Protein AF-A0A2D3C689-F1 (afdb_monomer)

Solvent-accessible surface area (backbone atoms only — not comparable to full-atom values): 6586 Å² total; per-residue (Å²): 116,69,69,61,53,52,53,51,53,50,52,54,51,52,50,35,58,75,69,66,63,75,75,84,72,64,47,75,35,78,49,77,82,51,57,86,69,52,48,59,82,47,37,26,38,35,41,73,58,76,68,50,66,64,54,52,56,51,41,48,70,40,16,76,60,36,44,36,44,28,39,33,64,82,41,60,82,76,43,58,83,55,47,65,50,56,34,49,74,67,65,23,44,79,41,79,31,43,86,90,73,39,57,69,63,64,57,50,60,62,71,75,106

Mean predicted aligned error: 7.07 Å

Radius of gyration: 15.68 Å; Cα contacts (8 Å, |Δi|>4): 140; chains: 1; bounding box: 30×28×44 Å

Secondary structure (DSSP, 8-state):
-HHHHHHHHHHHHHHHHHTT------EEE-SGGGGGG--TT--EEEESS---HHHHHHHHHH-TT--EEEE-HHHHTTS-TTHHHHHHHTT-EEEES-TTTS-HHHHHHHHT-

Sequence (113 aa):
MFLKIAIIKFIIYAVKLYMGVYYLKIRMLNSRNEINRLGEDENFIHFSFRPSDIDILEILKHCPNLKAAQIPPSYMKSLSGNVPKILKMQGVELLKGDLKGTKVIKYMEVIDK

InterPro domains:
  IPR059826 DUF1699, N-terminal domain [PF28505] (25-103)

Organism: NCBI:txid39664

Structure (mmCIF, N/CA/C/O backbon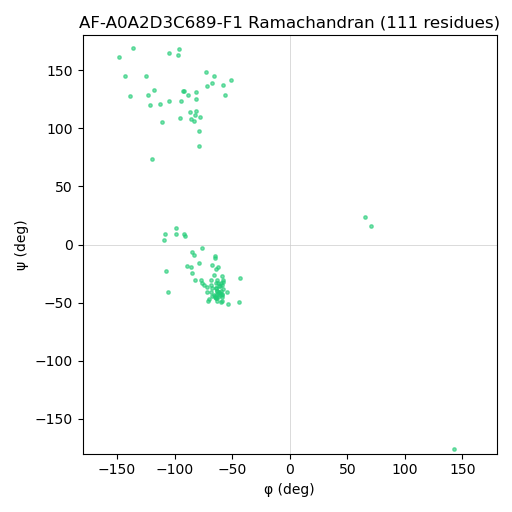e):
data_AF-A0A2D3C689-F1
#
_entry.id   AF-A0A2D3C689-F1
#
loop_
_atom_site.group_PDB
_atom_site.id
_atom_site.type_symbol
_atom_site.label_atom_id
_atom_site.label_alt_id
_atom_site.label_comp_id
_atom_site.label_asym_id
_atom_site.label_entity_id
_atom_site.label_seq_id
_atom_site.pdbx_PDB_ins_code
_atom_site.Cartn_x
_atom_site.Cartn_y
_atom_site.Cartn_z
_atom_site.occupancy
_atom_site.B_iso_or_equiv
_atom_site.auth_seq_id
_atom_site.auth_comp_id
_atom_site.auth_asym_id
_atom_site.auth_atom_id
_atom_site.pdbx_PDB_model_num
ATOM 1 N N . MET A 1 1 ? -13.629 11.106 31.187 1.00 56.28 1 MET A N 1
ATOM 2 C CA . MET A 1 1 ? -14.303 10.464 30.031 1.00 56.28 1 MET A CA 1
ATOM 3 C C . MET A 1 1 ? -13.329 9.667 29.156 1.00 56.28 1 MET A C 1
ATOM 5 O O . MET A 1 1 ? -13.580 8.494 28.923 1.00 56.28 1 MET A O 1
ATOM 9 N N . PHE A 1 2 ? -12.182 10.241 28.771 1.00 57.09 2 PHE A N 1
ATOM 10 C CA . PHE A 1 2 ? -11.137 9.581 27.965 1.00 57.09 2 PHE A CA 1
ATOM 11 C C . PHE A 1 2 ? -10.552 8.287 28.563 1.00 57.09 2 PHE A C 1
ATOM 13 O O . PHE A 1 2 ? -10.347 7.319 27.837 1.00 57.09 2 PHE A O 1
ATOM 20 N N . LEU A 1 3 ? -10.362 8.226 29.887 1.00 59.19 3 LEU A N 1
ATOM 21 C CA . LEU A 1 3 ? -9.774 7.054 30.551 1.00 59.19 3 LEU A CA 1
ATOM 22 C C . LEU A 1 3 ? -10.648 5.790 30.422 1.00 59.19 3 LEU A C 1
ATOM 24 O O . LEU A 1 3 ? -10.135 4.701 30.190 1.00 59.19 3 LEU A O 1
ATOM 28 N N . LYS A 1 4 ? -11.980 5.938 30.488 1.00 63.06 4 LYS A N 1
ATOM 29 C CA . LYS A 1 4 ? -12.917 4.816 30.305 1.00 63.06 4 LYS A CA 1
ATOM 30 C C . LYS A 1 4 ? -12.894 4.276 28.869 1.00 63.06 4 LYS A C 1
ATOM 32 O O . LYS A 1 4 ? -12.957 3.069 28.680 1.00 63.06 4 LYS A O 1
ATOM 37 N N . ILE A 1 5 ? -12.755 5.150 27.869 1.00 67.06 5 ILE A N 1
ATOM 38 C CA . ILE A 1 5 ? -12.694 4.764 26.447 1.00 67.06 5 ILE A CA 1
ATOM 39 C C . ILE A 1 5 ? -11.396 4.001 26.138 1.00 67.06 5 ILE A C 1
ATOM 41 O O . ILE A 1 5 ? -11.428 3.003 25.420 1.00 67.06 5 ILE A O 1
ATOM 45 N N . ALA A 1 6 ? -10.268 4.435 26.707 1.00 72.50 6 ALA A N 1
ATOM 46 C CA . ALA A 1 6 ? -8.980 3.762 26.542 1.00 72.50 6 ALA A CA 1
ATOM 47 C C . ALA A 1 6 ? -8.987 2.346 27.143 1.00 72.50 6 ALA A C 1
ATOM 49 O O . ALA A 1 6 ? -8.554 1.399 26.489 1.00 72.50 6 ALA A O 1
ATOM 50 N N . ILE A 1 7 ? -9.562 2.186 28.340 1.00 77.31 7 ILE A N 1
ATOM 51 C CA . ILE A 1 7 ? -9.707 0.880 29.001 1.00 77.31 7 ILE A CA 1
ATOM 52 C C . ILE A 1 7 ? -10.586 -0.062 28.167 1.00 77.31 7 ILE A C 1
ATOM 54 O O . ILE A 1 7 ? -10.237 -1.224 27.982 1.00 77.31 7 ILE A O 1
ATOM 58 N N . ILE A 1 8 ? -11.687 0.436 27.595 1.00 77.00 8 ILE A N 1
ATOM 59 C CA . ILE A 1 8 ? -12.567 -0.371 26.736 1.00 77.00 8 ILE A CA 1
ATOM 60 C C . ILE A 1 8 ? -11.836 -0.830 25.465 1.00 77.00 8 ILE A C 1
ATOM 62 O O . ILE A 1 8 ? -11.902 -2.009 25.121 1.00 77.00 8 ILE A O 1
ATOM 66 N N . LYS A 1 9 ? -11.094 0.059 24.786 1.00 73.88 9 LYS A N 1
ATOM 67 C CA . LYS A 1 9 ? -10.286 -0.318 23.610 1.00 73.88 9 LYS A CA 1
ATOM 68 C C . LYS A 1 9 ? -9.227 -1.368 23.953 1.00 73.88 9 LYS A C 1
ATOM 70 O O . LYS A 1 9 ? -9.059 -2.317 23.190 1.00 73.88 9 LYS A O 1
ATOM 75 N N . PHE A 1 10 ? -8.561 -1.223 25.099 1.00 79.62 10 PHE A N 1
ATOM 76 C CA . PHE A 1 10 ? -7.556 -2.174 25.570 1.00 79.62 10 PHE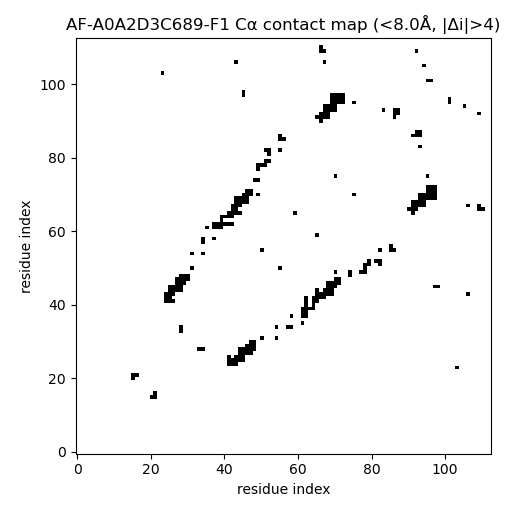 A CA 1
ATOM 77 C C . PHE A 1 10 ? -8.158 -3.556 25.854 1.00 79.62 10 PHE A C 1
ATOM 79 O O . PHE A 1 10 ? -7.630 -4.560 25.385 1.00 79.62 10 PHE A O 1
ATOM 86 N N . ILE A 1 11 ? -9.302 -3.612 26.544 1.00 82.56 11 ILE A N 1
ATOM 87 C CA . ILE A 1 11 ? -10.003 -4.873 26.826 1.00 82.56 11 ILE A CA 1
ATOM 88 C C . ILE A 1 11 ? -10.443 -5.548 25.521 1.00 82.56 11 ILE A C 1
ATOM 90 O O . ILE A 1 11 ? -10.209 -6.740 25.347 1.00 82.56 11 ILE A O 1
ATOM 94 N N . ILE A 1 12 ? -11.012 -4.801 24.566 1.00 78.62 12 ILE A N 1
ATOM 95 C CA . ILE A 1 12 ? -11.403 -5.350 23.255 1.00 78.62 12 ILE A CA 1
ATOM 96 C C . ILE A 1 12 ? -10.185 -5.910 22.507 1.00 78.62 12 ILE A C 1
ATOM 98 O O . ILE A 1 12 ? -10.269 -6.991 21.926 1.00 78.62 12 ILE A O 1
ATOM 102 N N . TYR A 1 13 ? -9.055 -5.199 22.519 1.00 70.81 13 TYR A N 1
ATOM 103 C CA . TYR A 1 13 ? -7.820 -5.647 21.877 1.00 70.81 13 TYR A CA 1
ATOM 104 C C . TYR A 1 13 ? -7.282 -6.930 22.524 1.00 70.81 13 TYR A C 1
ATOM 106 O O . TYR A 1 13 ? -7.021 -7.898 21.812 1.00 70.81 13 TYR A O 1
ATOM 114 N N . ALA A 1 14 ? -7.196 -6.972 23.857 1.00 76.62 14 ALA A N 1
ATOM 115 C CA . ALA A 1 14 ? -6.732 -8.131 24.616 1.00 76.62 14 ALA A CA 1
ATOM 116 C C . ALA A 1 14 ? -7.628 -9.360 24.407 1.00 76.62 14 ALA A C 1
ATOM 118 O O . ALA A 1 14 ? -7.124 -10.463 24.209 1.00 76.62 14 ALA A O 1
ATOM 119 N N . VAL A 1 15 ? -8.951 -9.169 24.365 1.00 79.25 15 VAL A N 1
ATOM 120 C CA . VAL A 1 15 ? -9.911 -10.240 24.060 1.00 79.25 15 VAL A CA 1
ATOM 121 C C . VAL A 1 15 ? -9.733 -10.743 22.627 1.00 79.25 15 VAL A C 1
ATOM 123 O O . VAL A 1 15 ? -9.671 -11.951 22.421 1.00 79.25 15 VAL A O 1
ATOM 126 N N . LYS A 1 16 ? -9.587 -9.855 21.632 1.00 69.31 16 LYS A N 1
ATOM 127 C CA . LYS A 1 16 ? -9.323 -10.257 20.237 1.00 69.31 16 LYS A CA 1
ATOM 128 C C . LYS A 1 16 ? -8.017 -11.045 20.089 1.00 69.31 16 LYS A C 1
ATOM 130 O O . LYS A 1 16 ? -7.966 -11.971 19.283 1.00 69.31 16 LYS A O 1
ATOM 135 N N . LEU A 1 17 ? -6.991 -10.700 20.869 1.00 66.94 17 LEU A N 1
ATOM 136 C CA . LEU A 1 17 ? -5.700 -11.393 20.905 1.00 66.94 17 LEU A CA 1
ATOM 137 C C . LEU A 1 17 ? -5.809 -12.772 21.565 1.00 66.94 17 LEU A C 1
ATOM 139 O O . LEU A 1 17 ? -5.378 -13.757 20.976 1.00 66.94 17 LEU A O 1
ATOM 143 N N . TYR A 1 18 ? -6.439 -12.849 22.742 1.00 76.00 18 TYR A N 1
ATOM 144 C CA . TYR A 1 18 ? -6.632 -14.098 23.488 1.00 76.00 18 TYR A CA 1
ATOM 145 C C . TYR A 1 18 ? -7.501 -15.102 22.727 1.00 76.00 18 TYR A C 1
ATOM 147 O O . TYR A 1 18 ? -7.206 -16.291 22.688 1.00 76.00 18 TYR A O 1
ATOM 155 N N . MET A 1 19 ? -8.548 -14.610 22.066 1.00 74.81 19 MET A N 1
ATOM 156 C CA . MET A 1 19 ? -9.445 -15.421 21.244 1.00 74.81 19 MET A CA 1
ATOM 157 C C . MET A 1 19 ? -8.829 -15.795 19.880 1.00 74.81 19 MET A C 1
ATOM 159 O O . MET A 1 19 ? -9.473 -16.488 19.097 1.00 74.81 19 MET A O 1
ATOM 163 N N . GLY A 1 20 ? -7.618 -15.318 19.552 1.00 58.31 20 GLY A N 1
ATOM 164 C CA . GLY A 1 20 ? -6.959 -15.594 18.270 1.00 58.31 20 GLY A CA 1
ATOM 165 C C . GLY A 1 20 ? -7.674 -14.998 17.048 1.00 58.31 20 GLY A C 1
ATOM 166 O O . GLY A 1 20 ? -7.515 -15.495 15.939 1.00 58.31 20 GLY A O 1
ATOM 167 N N . VAL A 1 21 ? -8.473 -13.939 17.227 1.00 58.22 21 VAL A N 1
ATOM 168 C CA . VAL A 1 21 ? -9.376 -13.374 16.197 1.00 58.22 21 VAL A CA 1
ATOM 169 C C . VAL A 1 21 ? -8.705 -12.260 15.379 1.00 58.22 21 VAL A C 1
ATOM 171 O O . VAL A 1 21 ? -9.352 -11.579 14.584 1.00 58.22 21 VAL A O 1
ATOM 174 N N . TYR A 1 22 ? -7.396 -12.044 15.529 1.00 65.62 22 TYR A N 1
ATOM 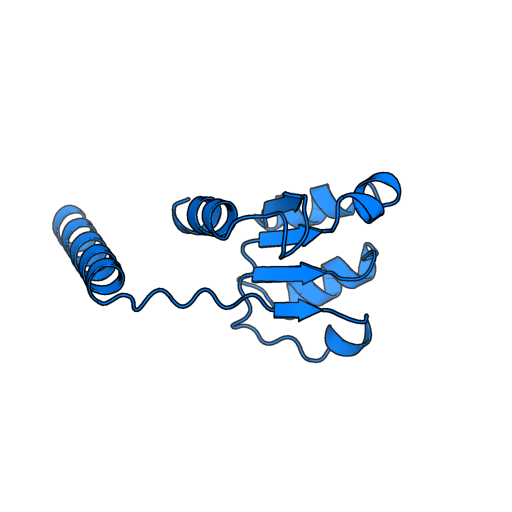175 C CA . TYR A 1 22 ? -6.661 -11.151 14.632 1.00 65.62 22 TYR A CA 1
ATOM 176 C C . TYR A 1 22 ? -6.345 -11.855 13.313 1.00 65.62 22 TYR A C 1
ATOM 178 O O . TYR A 1 22 ? -5.259 -12.388 13.104 1.00 65.62 22 TYR A O 1
ATOM 186 N N . TYR A 1 23 ? -7.310 -11.818 12.399 1.00 68.56 23 TYR A N 1
ATOM 187 C CA . TYR A 1 23 ? -7.083 -12.156 11.001 1.00 68.56 23 TYR A CA 1
ATOM 188 C C . TYR A 1 23 ? -6.533 -10.924 10.286 1.00 68.56 23 TYR A C 1
ATOM 190 O O . TYR A 1 23 ? -7.252 -9.958 10.030 1.00 68.56 23 TYR A O 1
ATOM 198 N N . LEU A 1 24 ? -5.236 -10.946 9.980 1.00 78.88 24 LEU A N 1
ATOM 199 C CA . LEU A 1 24 ? -4.632 -9.934 9.125 1.00 78.88 24 LEU A CA 1
ATOM 200 C C . LEU A 1 24 ? -4.981 -10.250 7.666 1.00 78.88 24 LEU A C 1
ATOM 202 O O . LEU A 1 24 ? -4.480 -11.217 7.094 1.00 78.88 24 LEU A O 1
ATOM 206 N N . LYS A 1 25 ? -5.834 -9.424 7.059 1.00 87.00 25 LYS A N 1
ATOM 207 C CA . LYS A 1 25 ? -6.126 -9.484 5.625 1.00 87.00 25 LYS A CA 1
ATOM 208 C C . LYS A 1 25 ? -5.086 -8.647 4.880 1.00 87.00 25 LYS A C 1
ATOM 210 O O . LYS A 1 25 ? -5.040 -7.432 5.051 1.00 87.00 25 LYS A O 1
ATOM 215 N N . ILE A 1 26 ? -4.251 -9.306 4.078 1.00 91.31 26 ILE A N 1
ATOM 216 C CA . ILE A 1 26 ? -3.308 -8.649 3.165 1.00 91.31 26 ILE A CA 1
ATOM 217 C C . ILE A 1 26 ? -3.766 -8.941 1.744 1.00 91.31 26 ILE A C 1
ATOM 219 O O . ILE A 1 26 ? -3.836 -10.101 1.332 1.00 91.31 26 ILE A O 1
ATOM 223 N N . ARG A 1 27 ? -4.052 -7.893 0.979 1.00 94.56 27 ARG A N 1
ATOM 224 C CA . ARG A 1 27 ? -4.424 -8.026 -0.420 1.00 94.56 27 ARG A CA 1
ATOM 225 C C . ARG A 1 27 ? -3.186 -8.186 -1.286 1.00 94.56 27 ARG A C 1
ATOM 227 O O . ARG A 1 27 ? -2.379 -7.269 -1.414 1.00 94.56 27 ARG A O 1
ATOM 234 N N . MET A 1 28 ? -3.047 -9.349 -1.911 1.00 93.50 28 MET A N 1
ATOM 235 C CA . MET A 1 28 ? -2.012 -9.573 -2.915 1.00 93.50 28 MET A CA 1
ATOM 236 C C . MET A 1 28 ? -2.471 -9.013 -4.262 1.00 93.50 28 MET A C 1
ATOM 238 O O . MET A 1 28 ? -3.591 -9.285 -4.691 1.00 93.50 28 MET A O 1
ATOM 242 N N . LEU A 1 29 ? -1.606 -8.234 -4.905 1.00 95.50 29 LEU A N 1
ATOM 243 C CA . LEU A 1 29 ? -1.805 -7.707 -6.248 1.00 95.50 29 LEU A CA 1
ATOM 244 C C . LEU A 1 29 ? -0.813 -8.382 -7.186 1.00 95.50 29 LEU A C 1
ATOM 246 O O . LEU A 1 29 ? 0.383 -8.067 -7.155 1.00 95.50 29 LEU A O 1
ATOM 250 N N . ASN A 1 30 ? -1.314 -9.307 -8.008 1.00 94.50 30 ASN A N 1
ATOM 251 C CA . ASN A 1 30 ? -0.456 -10.049 -8.931 1.00 94.50 30 ASN A CA 1
ATOM 252 C C . ASN A 1 30 ? -0.218 -9.313 -10.252 1.00 94.50 30 ASN A C 1
ATOM 254 O O . ASN A 1 30 ? 0.791 -9.509 -10.930 1.00 94.50 30 ASN A O 1
ATOM 258 N N . SER A 1 31 ? -1.148 -8.434 -10.615 1.00 95.62 31 SER A N 1
ATOM 259 C CA . SER A 1 31 ? -1.122 -7.659 -11.850 1.00 95.62 31 SER A CA 1
ATOM 260 C C . SER A 1 31 ? -1.774 -6.288 -11.659 1.00 95.62 31 SER A C 1
ATOM 262 O O . SER A 1 31 ? -2.569 -6.090 -10.740 1.00 95.62 31 SER A O 1
ATOM 264 N N . ARG A 1 32 ? -1.488 -5.335 -12.559 1.00 95.38 32 ARG A N 1
ATOM 265 C CA . ARG A 1 32 ? -2.134 -4.006 -12.541 1.00 95.38 32 ARG A CA 1
ATOM 266 C C . ARG A 1 32 ? -3.648 -4.076 -12.686 1.00 95.38 32 ARG A C 1
ATOM 268 O O . ARG A 1 32 ? -4.352 -3.283 -12.078 1.00 95.38 32 ARG A O 1
ATOM 275 N N . ASN A 1 33 ? -4.158 -5.051 -13.433 1.00 94.88 33 ASN A N 1
ATOM 276 C CA . ASN A 1 33 ? -5.594 -5.191 -13.677 1.00 94.88 33 ASN A CA 1
ATOM 277 C C . ASN A 1 33 ? -6.397 -5.452 -12.390 1.00 94.88 33 ASN A C 1
ATOM 279 O O . ASN A 1 33 ? -7.608 -5.243 -12.371 1.00 94.88 33 ASN A O 1
ATOM 283 N N . GLU A 1 34 ? -5.744 -5.909 -11.319 1.00 96.19 34 GLU A N 1
ATOM 284 C CA . GLU A 1 34 ? -6.380 -6.126 -10.018 1.00 96.19 34 GLU A CA 1
ATOM 285 C C . GLU A 1 34 ? -6.587 -4.839 -9.213 1.00 96.19 34 GLU A C 1
ATOM 287 O O . GLU A 1 34 ? -7.404 -4.859 -8.295 1.00 96.19 34 GLU A O 1
ATOM 292 N N . ILE A 1 35 ? -5.920 -3.730 -9.564 1.00 96.44 35 ILE A N 1
ATOM 293 C CA . ILE A 1 35 ? -6.074 -2.435 -8.879 1.00 96.44 35 ILE A CA 1
ATOM 294 C C . ILE A 1 35 ? -7.533 -1.970 -8.943 1.00 96.44 35 ILE A C 1
ATOM 296 O O . ILE A 1 35 ? -8.113 -1.620 -7.922 1.00 96.44 35 ILE A O 1
ATOM 300 N N . ASN A 1 36 ? -8.167 -2.103 -10.110 1.00 93.31 36 ASN A N 1
ATOM 301 C CA . ASN A 1 36 ? -9.577 -1.755 -10.329 1.00 93.31 36 ASN A CA 1
ATOM 302 C C . ASN A 1 36 ? -10.572 -2.613 -9.527 1.00 93.31 36 ASN A C 1
ATOM 304 O O . ASN A 1 36 ? -11.772 -2.352 -9.540 1.00 93.31 36 ASN A O 1
ATOM 308 N N . ARG A 1 37 ? -10.101 -3.687 -8.882 1.00 94.81 37 ARG A N 1
ATOM 309 C CA . ARG A 1 37 ? -10.908 -4.603 -8.061 1.00 94.81 37 ARG A CA 1
ATOM 310 C C . ARG A 1 37 ? -10.618 -4.449 -6.569 1.00 94.81 37 ARG A C 1
ATOM 312 O O . ARG A 1 37 ? -11.027 -5.308 -5.785 1.00 94.81 37 ARG A O 1
ATOM 319 N N . LEU A 1 38 ? -9.857 -3.425 -6.188 1.00 95.12 38 LEU A N 1
ATOM 320 C CA . LEU A 1 38 ? -9.606 -3.093 -4.796 1.00 95.12 38 LEU A CA 1
ATOM 321 C C . LEU A 1 38 ? -10.860 -2.496 -4.156 1.00 95.12 38 LEU A C 1
ATOM 323 O O . LEU A 1 38 ? -11.541 -1.665 -4.754 1.00 95.12 38 LEU A O 1
ATOM 327 N N . GLY A 1 39 ? -11.148 -2.952 -2.939 1.00 91.94 39 GLY A N 1
ATOM 328 C CA . GLY A 1 39 ? -12.207 -2.412 -2.096 1.00 91.94 39 GLY A CA 1
ATOM 329 C C . GLY A 1 39 ? -11.669 -1.407 -1.082 1.00 91.94 39 GLY A C 1
ATOM 330 O O . GLY A 1 39 ? -10.475 -1.381 -0.773 1.00 91.94 39 GLY A O 1
ATOM 331 N N . GLU A 1 40 ? -12.575 -0.616 -0.515 1.00 92.81 40 GLU A N 1
ATOM 332 C CA . GLU A 1 40 ? -12.261 0.374 0.524 1.00 92.81 40 GLU A CA 1
ATOM 333 C C . GLU A 1 40 ? -11.819 -0.263 1.858 1.00 92.81 40 GLU A C 1
ATOM 335 O O . GLU A 1 40 ? -11.218 0.408 2.701 1.00 92.81 40 GLU A O 1
ATOM 340 N N . ASP A 1 41 ? -12.104 -1.556 2.057 1.00 90.44 41 ASP A N 1
ATOM 341 C CA . ASP A 1 41 ? -11.759 -2.343 3.247 1.00 90.44 41 ASP A CA 1
ATOM 342 C C . ASP A 1 41 ? -10.318 -2.891 3.228 1.00 90.44 41 ASP A C 1
ATOM 344 O O . ASP A 1 41 ? -9.833 -3.426 4.233 1.00 90.44 41 ASP A O 1
ATOM 348 N N . GLU A 1 42 ? -9.614 -2.762 2.100 1.00 93.94 42 GLU A N 1
ATOM 349 C CA . GLU A 1 42 ? -8.249 -3.258 1.939 1.00 93.94 42 GLU A CA 1
ATOM 350 C C . GLU A 1 42 ? -7.241 -2.300 2.602 1.00 93.94 42 GLU A C 1
ATOM 352 O O . GLU A 1 42 ? -6.821 -1.288 2.045 1.00 93.94 42 GLU A O 1
ATOM 357 N N . ASN A 1 43 ? -6.835 -2.637 3.829 1.00 94.69 43 ASN A N 1
ATOM 358 C CA . ASN A 1 43 ? -5.924 -1.819 4.642 1.00 94.69 43 ASN A CA 1
ATOM 359 C C . ASN A 1 43 ? -4.436 -2.145 4.415 1.00 94.69 43 ASN A C 1
ATOM 361 O O . ASN A 1 43 ? -3.563 -1.354 4.773 1.00 94.69 43 ASN A O 1
ATOM 365 N N . PHE A 1 44 ? -4.130 -3.311 3.847 1.00 94.88 44 PHE A N 1
ATOM 366 C CA . PHE A 1 44 ? -2.766 -3.795 3.649 1.00 94.88 44 PHE A CA 1
ATOM 367 C C . PHE A 1 44 ? -2.643 -4.434 2.277 1.00 94.88 44 PHE A C 1
ATOM 369 O O . PHE A 1 44 ? -3.413 -5.338 1.955 1.00 94.88 44 PHE A O 1
ATOM 376 N N . ILE A 1 45 ? -1.660 -4.004 1.489 1.00 95.56 45 ILE A N 1
ATOM 377 C CA . ILE A 1 45 ? -1.436 -4.539 0.143 1.00 95.56 45 ILE A CA 1
ATOM 378 C C . ILE A 1 45 ? -0.012 -5.061 -0.015 1.00 95.56 45 ILE A C 1
ATOM 380 O O . ILE A 1 45 ? 0.942 -4.476 0.497 1.00 95.56 45 ILE A O 1
ATOM 384 N N . HIS A 1 46 ? 0.135 -6.134 -0.782 1.00 95.12 46 HIS A N 1
ATOM 385 C CA . HIS A 1 46 ? 1.419 -6.663 -1.214 1.00 95.12 46 HIS A CA 1
ATOM 386 C C . HIS A 1 46 ? 1.478 -6.728 -2.736 1.00 95.12 46 HIS A C 1
ATOM 388 O O . HIS A 1 46 ? 0.603 -7.310 -3.376 1.00 95.12 46 HIS A O 1
ATOM 394 N N . PHE A 1 47 ? 2.538 -6.171 -3.312 1.00 94.94 47 PHE A N 1
ATOM 395 C CA . PHE A 1 47 ? 2.758 -6.189 -4.750 1.00 94.94 47 PHE A CA 1
ATOM 396 C C . PHE A 1 47 ? 3.618 -7.378 -5.166 1.00 94.94 47 PHE A C 1
ATOM 398 O O . PHE A 1 47 ? 4.710 -7.557 -4.636 1.00 94.94 47 PHE A O 1
ATOM 405 N N . SER A 1 48 ? 3.203 -8.116 -6.196 1.00 93.38 48 SER A N 1
ATOM 406 C CA . SER A 1 48 ? 4.097 -9.045 -6.904 1.00 93.38 48 SER A CA 1
ATOM 407 C C . SER A 1 48 ? 4.662 -8.454 -8.203 1.00 93.38 48 SER A C 1
ATOM 409 O O . SER A 1 48 ? 5.277 -9.167 -8.991 1.00 93.38 48 SER A O 1
ATOM 411 N N . PHE A 1 49 ? 4.450 -7.159 -8.444 1.00 93.69 49 PHE A N 1
ATOM 412 C CA . PHE A 1 49 ? 4.995 -6.409 -9.575 1.00 93.69 49 PHE A CA 1
ATOM 413 C C . PHE A 1 49 ? 5.527 -5.049 -9.107 1.00 93.69 49 PHE A C 1
ATOM 415 O O . PHE A 1 49 ? 5.293 -4.631 -7.977 1.00 93.69 49 PHE A O 1
ATOM 422 N N . ARG A 1 50 ? 6.252 -4.332 -9.972 1.00 94.69 50 ARG A N 1
ATOM 423 C CA . ARG A 1 50 ? 6.713 -2.967 -9.677 1.00 94.69 50 ARG A CA 1
ATOM 424 C C . ARG A 1 50 ? 5.597 -1.949 -9.967 1.00 94.69 50 ARG A C 1
ATOM 426 O O . ARG A 1 50 ? 5.317 -1.732 -11.154 1.00 94.69 50 ARG A O 1
ATOM 433 N N . PRO A 1 51 ? 5.011 -1.282 -8.956 1.00 96.31 51 PRO A N 1
ATOM 434 C CA . PRO A 1 51 ? 4.037 -0.229 -9.207 1.00 96.31 51 PRO A CA 1
ATOM 435 C C . PRO A 1 51 ? 4.716 1.038 -9.748 1.00 96.31 51 PRO A C 1
ATOM 437 O O . PRO A 1 51 ? 5.869 1.344 -9.441 1.00 96.31 51 PRO A O 1
ATOM 440 N N . SER A 1 52 ? 3.985 1.766 -10.580 1.00 96.56 52 SER A N 1
ATOM 441 C CA . SER A 1 52 ? 4.291 3.117 -11.050 1.00 96.56 52 SER A CA 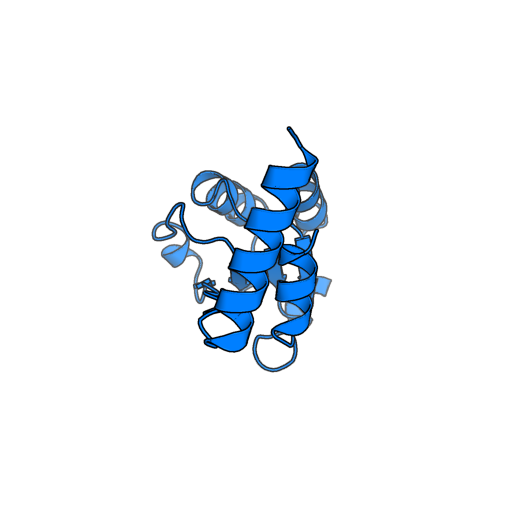1
ATOM 442 C C . SER A 1 52 ? 3.563 4.168 -10.215 1.00 96.56 52 SER A C 1
ATOM 444 O O . SER A 1 52 ? 2.654 3.842 -9.456 1.00 96.56 52 SER A O 1
ATOM 446 N N . ASP A 1 53 ? 3.933 5.438 -10.382 1.00 97.12 53 ASP A N 1
ATOM 447 C CA . ASP A 1 53 ? 3.289 6.561 -9.687 1.00 97.12 53 ASP A CA 1
ATOM 448 C C . ASP A 1 53 ? 1.766 6.570 -9.911 1.00 97.12 53 ASP A C 1
ATOM 450 O O . ASP A 1 53 ? 1.006 6.774 -8.968 1.00 97.12 53 ASP A O 1
ATOM 454 N N . ILE A 1 54 ? 1.323 6.277 -11.142 1.00 97.00 54 ILE A N 1
ATOM 455 C CA . ILE A 1 54 ? -0.099 6.211 -11.511 1.00 97.00 54 ILE A CA 1
ATOM 456 C C . ILE A 1 54 ? -0.803 5.078 -10.761 1.00 97.00 54 ILE A C 1
ATOM 458 O O . ILE A 1 54 ? -1.854 5.316 -10.171 1.00 97.00 54 ILE A O 1
ATOM 462 N N . ASP A 1 55 ? -0.197 3.885 -10.719 1.00 97.19 55 ASP A N 1
ATOM 463 C CA . ASP A 1 55 ? -0.776 2.734 -10.014 1.00 97.19 55 ASP A CA 1
ATOM 464 C C . ASP A 1 55 ? -0.992 3.061 -8.527 1.00 97.19 55 ASP A C 1
ATOM 466 O O . ASP A 1 55 ? -2.030 2.744 -7.960 1.00 97.19 55 ASP A O 1
ATOM 470 N N . ILE A 1 56 ? -0.029 3.733 -7.883 1.00 97.56 56 ILE A N 1
ATOM 471 C CA . ILE A 1 56 ? -0.135 4.112 -6.466 1.00 97.56 56 ILE A CA 1
ATOM 472 C C . ILE A 1 56 ? -1.257 5.126 -6.241 1.00 97.56 56 ILE A C 1
ATOM 474 O O . ILE A 1 56 ? -2.019 4.985 -5.289 1.00 97.56 56 ILE A O 1
ATOM 478 N N . LEU A 1 57 ? -1.381 6.133 -7.106 1.00 97.00 57 LEU A N 1
ATOM 479 C CA . LEU A 1 57 ? -2.458 7.120 -7.003 1.00 97.00 57 LEU A CA 1
ATOM 480 C C . LEU A 1 57 ? -3.838 6.483 -7.193 1.00 97.00 57 LEU A C 1
ATOM 482 O O . LEU A 1 57 ? -4.784 6.872 -6.516 1.00 97.00 57 LEU A O 1
ATOM 486 N N . GLU A 1 58 ? -3.962 5.514 -8.095 1.00 97.06 58 GLU A N 1
ATOM 487 C CA . GLU A 1 58 ? -5.204 4.773 -8.317 1.00 97.06 58 GLU A CA 1
ATOM 488 C C . GLU A 1 58 ? -5.566 3.901 -7.108 1.00 97.06 58 GLU A C 1
ATOM 490 O O . GLU A 1 58 ? -6.691 3.950 -6.617 1.00 97.06 58 GLU A O 1
ATOM 495 N N . ILE A 1 59 ? -4.585 3.199 -6.539 1.00 97.38 59 ILE A N 1
ATOM 496 C CA . ILE A 1 59 ? -4.758 2.416 -5.310 1.00 97.38 59 ILE A CA 1
ATOM 497 C C . ILE A 1 59 ? -5.227 3.296 -4.148 1.00 97.38 59 ILE A C 1
ATOM 499 O O . ILE A 1 59 ? -6.154 2.921 -3.440 1.00 97.38 59 ILE A O 1
ATOM 503 N N . LEU A 1 60 ? -4.627 4.472 -3.956 1.00 96.69 60 LEU A N 1
ATOM 504 C CA . LEU A 1 60 ? -5.008 5.391 -2.877 1.00 96.69 60 LEU A CA 1
ATOM 505 C C . LEU A 1 60 ? -6.424 5.956 -3.049 1.00 96.69 60 LEU A C 1
ATOM 507 O O . LEU A 1 60 ? -7.070 6.285 -2.058 1.00 96.69 60 LEU A O 1
ATOM 511 N N . LYS A 1 61 ? -6.926 6.042 -4.288 1.00 95.56 61 LYS A N 1
ATOM 512 C CA . LYS A 1 61 ? -8.327 6.399 -4.553 1.00 95.56 61 LYS A CA 1
ATOM 513 C C . LYS A 1 61 ? -9.287 5.272 -4.171 1.00 95.56 61 LYS A C 1
ATOM 515 O O . LYS A 1 61 ? -10.341 5.559 -3.618 1.00 95.56 61 LYS A O 1
ATOM 520 N N . HIS A 1 62 ? -8.936 4.018 -4.464 1.00 96.19 62 HIS A N 1
ATOM 521 C CA . HIS A 1 62 ? -9.768 2.853 -4.131 1.00 96.19 62 HIS A CA 1
ATOM 522 C C . HIS A 1 62 ? -9.705 2.468 -2.648 1.00 96.19 62 HIS A C 1
ATOM 524 O O . HIS A 1 62 ? -10.694 2.006 -2.087 1.00 96.19 62 HIS A O 1
ATOM 530 N N . CYS A 1 63 ? -8.553 2.662 -2.009 1.00 96.31 63 CYS A N 1
ATOM 531 C CA . CYS A 1 63 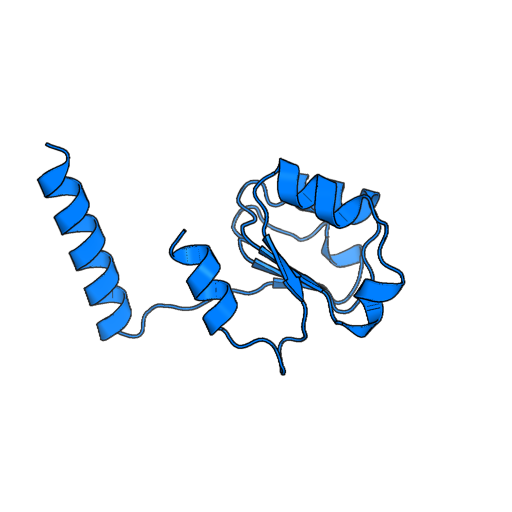? -8.282 2.268 -0.630 1.00 96.31 63 CYS A CA 1
ATOM 532 C C . CYS A 1 63 ? -7.927 3.502 0.217 1.00 96.31 63 CYS A C 1
ATOM 534 O O . CYS A 1 63 ? -6.761 3.677 0.583 1.00 96.31 63 CYS A O 1
ATOM 536 N N . PRO A 1 64 ? -8.900 4.362 0.573 1.00 93.75 64 PRO A N 1
ATOM 537 C CA . PRO A 1 64 ? -8.632 5.579 1.347 1.00 93.75 64 PRO A CA 1
ATOM 538 C C . PRO A 1 64 ? -8.091 5.294 2.759 1.00 93.75 64 PRO A C 1
ATOM 540 O O . PRO A 1 64 ? -7.451 6.151 3.359 1.00 93.75 64 PRO A O 1
ATOM 543 N N . ASN A 1 65 ? -8.321 4.085 3.282 1.00 94.44 65 ASN A N 1
ATOM 544 C CA . ASN A 1 65 ? -7.851 3.642 4.598 1.00 94.44 65 ASN A CA 1
ATOM 545 C C . ASN A 1 65 ? -6.574 2.790 4.530 1.00 94.44 65 ASN A C 1
ATOM 547 O O . ASN A 1 65 ? -6.242 2.103 5.498 1.00 94.44 65 ASN A O 1
ATOM 551 N N . LEU A 1 66 ? -5.872 2.781 3.392 1.00 96.81 66 LEU A N 1
ATOM 552 C CA . LEU A 1 66 ? -4.650 2.002 3.237 1.00 96.81 66 LEU A CA 1
ATOM 553 C C . LEU A 1 66 ? -3.637 2.384 4.325 1.00 96.81 66 LEU A C 1
ATOM 555 O O . LEU A 1 66 ? -3.332 3.554 4.521 1.00 96.81 66 LEU A O 1
ATOM 559 N N . LYS A 1 67 ? -3.098 1.392 5.031 1.00 96.12 67 LYS A N 1
ATOM 560 C CA . LYS A 1 67 ? -2.145 1.596 6.131 1.00 96.12 67 LYS A CA 1
ATOM 561 C C . LYS A 1 67 ? -0.728 1.239 5.739 1.00 96.12 67 LYS A C 1
ATOM 563 O O . LYS A 1 67 ? 0.209 1.947 6.096 1.00 96.12 67 LYS A O 1
ATOM 568 N N . ALA A 1 68 ? -0.560 0.148 4.993 1.00 95.94 68 ALA A N 1
ATOM 569 C CA . ALA A 1 68 ? 0.752 -0.244 4.507 1.00 95.94 68 ALA A CA 1
ATOM 570 C C . ALA A 1 68 ? 0.714 -0.838 3.101 1.00 95.94 68 ALA A C 1
ATOM 572 O O . ALA A 1 68 ? -0.194 -1.586 2.730 1.00 95.94 68 ALA A O 1
ATOM 573 N N . ALA A 1 69 ? 1.769 -0.541 2.355 1.00 95.75 69 ALA A N 1
ATOM 574 C CA . ALA A 1 69 ? 2.036 -1.058 1.029 1.00 95.75 69 ALA A CA 1
ATOM 575 C C . ALA A 1 69 ? 3.374 -1.791 1.044 1.00 95.75 69 ALA A C 1
ATOM 577 O O . ALA A 1 69 ? 4.410 -1.201 1.342 1.00 95.75 69 ALA A O 1
ATOM 578 N N . GLN A 1 70 ? 3.371 -3.079 0.726 1.00 95.31 70 GLN A N 1
ATOM 579 C CA . GLN A 1 70 ? 4.562 -3.911 0.763 1.00 95.31 70 GLN A CA 1
ATOM 580 C C . GLN A 1 70 ? 5.093 -4.201 -0.637 1.00 95.31 70 GLN A C 1
ATOM 582 O O . GLN A 1 70 ? 4.399 -4.801 -1.456 1.00 95.31 70 GLN A O 1
ATOM 587 N N . ILE A 1 71 ? 6.358 -3.853 -0.878 1.00 93.88 71 ILE A N 1
ATOM 588 C CA . ILE A 1 71 ? 7.035 -4.067 -2.159 1.00 93.88 71 ILE A CA 1
ATOM 589 C C . ILE A 1 71 ? 8.246 -5.012 -1.982 1.00 93.88 71 ILE A C 1
ATOM 591 O O . ILE A 1 71 ? 9.077 -4.798 -1.085 1.00 93.88 71 ILE A O 1
ATOM 595 N N . PRO A 1 72 ? 8.389 -6.027 -2.857 1.00 92.00 72 PRO A N 1
ATOM 596 C CA . PRO A 1 72 ? 9.556 -6.895 -2.936 1.00 92.00 72 PRO A CA 1
ATOM 597 C C . PRO A 1 72 ? 10.881 -6.125 -3.027 1.00 92.00 72 PRO A C 1
ATOM 599 O O . PRO A 1 72 ? 10.977 -5.126 -3.752 1.00 92.00 72 PRO A O 1
ATOM 602 N N . PRO A 1 73 ? 11.961 -6.588 -2.369 1.00 90.19 73 PRO A N 1
ATOM 603 C CA . PRO A 1 73 ? 13.259 -5.914 -2.406 1.00 90.19 73 PRO A CA 1
ATOM 604 C C . PRO A 1 73 ? 13.830 -5.756 -3.821 1.00 90.19 73 PRO A C 1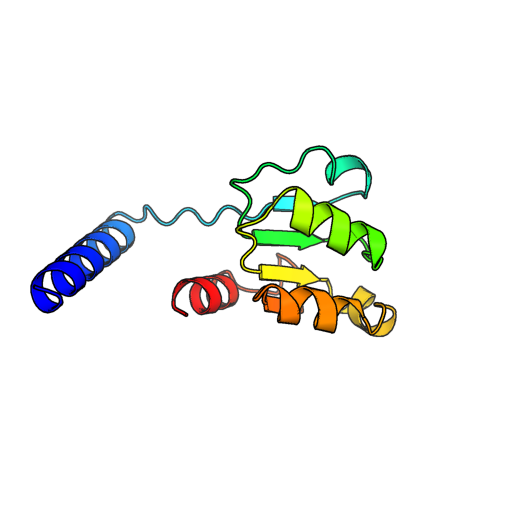
ATOM 606 O O . PRO A 1 73 ? 14.541 -4.785 -4.081 1.00 90.19 73 PRO A O 1
ATOM 609 N N . SER A 1 74 ? 13.517 -6.691 -4.722 1.00 90.19 74 SER A N 1
ATOM 610 C CA . SER A 1 74 ? 13.930 -6.673 -6.130 1.00 90.19 74 SER A CA 1
ATOM 611 C C . SER A 1 74 ? 13.385 -5.459 -6.885 1.00 90.19 74 SER A C 1
ATOM 613 O O . SER A 1 74 ? 14.093 -4.887 -7.712 1.00 90.19 74 SER A O 1
ATOM 615 N N . TYR A 1 75 ? 12.169 -5.013 -6.562 1.00 92.06 75 TYR A N 1
ATOM 616 C CA . TYR A 1 75 ? 11.540 -3.859 -7.204 1.00 92.06 75 TYR A CA 1
ATOM 617 C C . TYR A 1 75 ? 11.935 -2.528 -6.574 1.00 92.06 75 TYR A C 1
ATOM 619 O O . TYR A 1 75 ? 11.856 -1.505 -7.244 1.00 92.06 75 TYR A O 1
ATOM 627 N N . MET A 1 76 ? 12.437 -2.522 -5.334 1.00 89.56 76 MET A N 1
ATOM 628 C CA . MET A 1 76 ? 12.832 -1.284 -4.649 1.00 89.56 76 MET A CA 1
ATOM 629 C C . MET A 1 76 ? 13.914 -0.493 -5.394 1.00 89.56 76 MET A C 1
ATOM 631 O O . MET A 1 76 ? 13.890 0.731 -5.371 1.00 89.56 76 MET A O 1
ATOM 635 N N . LYS A 1 77 ? 14.856 -1.170 -6.068 1.00 88.81 77 LYS A N 1
ATOM 636 C CA . LYS A 1 77 ? 15.956 -0.502 -6.793 1.00 88.81 77 LYS A CA 1
ATOM 637 C C . LYS A 1 77 ? 15.485 0.282 -8.016 1.00 88.81 77 LYS A C 1
ATOM 639 O O . LYS A 1 77 ? 16.128 1.248 -8.403 1.00 88.81 77 LYS A O 1
ATOM 644 N N . SER A 1 78 ? 14.404 -0.168 -8.645 1.00 91.38 78 SER A N 1
ATOM 645 C CA . SER A 1 78 ? 13.854 0.421 -9.866 1.00 91.38 78 SER A CA 1
ATOM 646 C C . SER A 1 78 ? 12.535 1.149 -9.617 1.00 91.38 78 SER A C 1
ATOM 648 O O . SER A 1 78 ? 11.909 1.614 -10.571 1.00 91.38 78 SER A O 1
ATOM 650 N N . LEU A 1 79 ? 12.090 1.231 -8.362 1.00 94.25 79 LEU A N 1
ATOM 651 C CA . LEU A 1 79 ? 10.891 1.950 -7.965 1.00 94.25 79 LEU A CA 1
ATOM 652 C C . LEU A 1 79 ? 11.103 3.451 -8.169 1.00 94.25 79 LEU A C 1
ATOM 654 O O . LEU A 1 79 ? 12.166 3.989 -7.860 1.00 94.25 79 LEU A O 1
ATOM 658 N N . SER A 1 80 ? 10.080 4.132 -8.677 1.00 95.31 80 SER A N 1
ATOM 659 C CA . SER A 1 80 ? 10.111 5.589 -8.791 1.00 95.31 80 SER A CA 1
ATOM 660 C C . SER A 1 80 ? 10.328 6.232 -7.418 1.00 95.31 80 SER A C 1
ATOM 662 O O . SER A 1 80 ? 9.696 5.853 -6.430 1.00 95.31 80 SER A O 1
ATOM 664 N N . GLY A 1 81 ? 11.189 7.251 -7.362 1.00 95.56 81 GLY A N 1
ATOM 665 C CA . GLY A 1 81 ? 11.460 8.006 -6.136 1.00 95.56 81 GLY A CA 1
ATOM 666 C C . GLY A 1 81 ? 10.256 8.797 -5.606 1.00 95.56 81 GLY A C 1
ATOM 667 O O . GLY A 1 81 ? 10.296 9.273 -4.471 1.00 95.56 81 GLY A O 1
ATOM 668 N N . ASN A 1 82 ? 9.186 8.933 -6.395 1.00 96.88 82 ASN A N 1
ATOM 669 C CA . ASN A 1 82 ? 7.940 9.565 -5.964 1.00 96.88 82 ASN A CA 1
ATOM 670 C C . ASN A 1 82 ? 7.041 8.612 -5.178 1.00 96.88 82 ASN A C 1
ATOM 672 O O . ASN A 1 82 ? 6.350 9.071 -4.274 1.00 96.88 82 ASN A O 1
ATOM 676 N N . VAL A 1 83 ? 7.080 7.304 -5.455 1.00 96.88 83 VAL A N 1
ATOM 677 C CA . VAL A 1 83 ? 6.211 6.318 -4.788 1.00 96.88 83 VAL A CA 1
ATOM 678 C C . VAL A 1 83 ? 6.310 6.404 -3.258 1.00 96.88 83 VAL A C 1
ATOM 680 O O . VAL A 1 83 ? 5.272 6.577 -2.619 1.00 96.88 83 VAL A O 1
ATOM 683 N N . PRO A 1 84 ? 7.508 6.388 -2.635 1.00 96.00 84 PRO A N 1
ATOM 684 C CA . PRO A 1 84 ? 7.611 6.534 -1.183 1.00 96.00 84 PRO A CA 1
ATOM 685 C C . PRO A 1 84 ? 7.080 7.879 -0.670 1.00 96.00 84 PRO A C 1
ATOM 687 O O . PRO A 1 84 ? 6.547 7.944 0.433 1.00 96.00 84 PRO A O 1
ATOM 690 N N . LYS A 1 85 ? 7.217 8.957 -1.456 1.00 97.38 85 LYS A N 1
ATOM 691 C CA . LYS A 1 85 ? 6.751 10.301 -1.079 1.00 97.38 85 LYS A CA 1
ATOM 692 C C . LYS A 1 85 ? 5.226 10.372 -1.082 1.00 97.38 85 LYS A C 1
ATOM 694 O O . LYS A 1 85 ? 4.655 10.847 -0.109 1.00 97.38 85 LYS A O 1
ATOM 699 N N . ILE A 1 86 ? 4.589 9.863 -2.138 1.00 97.62 86 ILE A N 1
ATOM 700 C CA . ILE A 1 86 ? 3.128 9.821 -2.286 1.00 97.62 86 ILE A CA 1
ATOM 701 C C . ILE A 1 86 ? 2.511 9.012 -1.141 1.00 97.62 86 ILE A C 1
ATOM 703 O O . ILE A 1 86 ? 1.614 9.504 -0.461 1.00 97.62 86 ILE A O 1
ATOM 707 N N . LEU A 1 87 ? 3.040 7.811 -0.879 1.00 97.12 87 LEU A N 1
ATOM 708 C CA . LEU A 1 87 ? 2.581 6.965 0.226 1.00 97.12 87 LEU A CA 1
ATOM 709 C C . LEU A 1 87 ? 2.732 7.68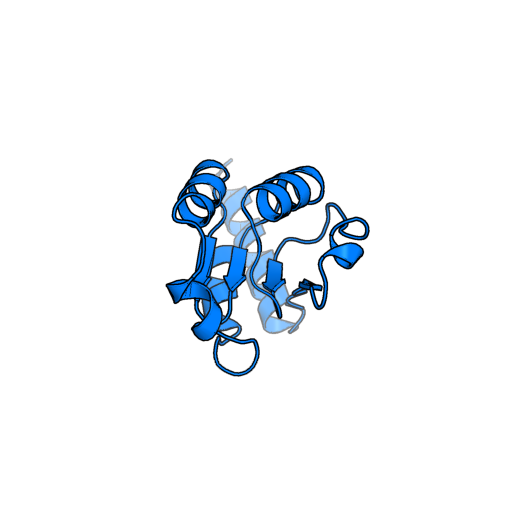1 1.574 1.00 97.12 87 LEU A C 1
ATOM 711 O O . LEU A 1 87 ? 1.765 7.786 2.324 1.00 97.12 87 LEU A O 1
ATOM 715 N N . LYS A 1 88 ? 3.904 8.274 1.839 1.00 96.62 88 LYS A N 1
ATOM 716 C CA . LYS A 1 88 ? 4.161 9.027 3.074 1.00 96.62 88 LYS A CA 1
ATOM 717 C C . LYS A 1 88 ? 3.203 10.208 3.255 1.00 96.62 88 LYS A C 1
ATOM 719 O O . LYS A 1 88 ? 2.762 10.452 4.373 1.00 96.62 88 LYS A O 1
ATOM 724 N N . MET A 1 89 ? 2.877 10.936 2.186 1.00 96.38 89 MET A N 1
ATOM 725 C CA . MET A 1 89 ? 1.923 12.052 2.236 1.00 96.38 89 MET A CA 1
ATOM 726 C C . MET A 1 89 ? 0.509 11.606 2.620 1.00 96.38 89 MET A C 1
ATOM 728 O O . MET A 1 89 ? -0.210 12.384 3.235 1.00 96.3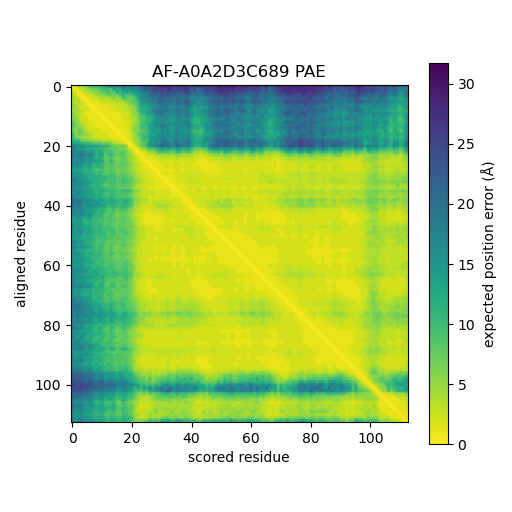8 89 MET A O 1
ATOM 732 N N . GLN A 1 90 ? 0.121 10.377 2.276 1.00 95.81 90 GLN A N 1
ATOM 733 C CA . GLN A 1 90 ? -1.162 9.782 2.666 1.00 95.81 90 GLN A CA 1
ATOM 734 C C . GLN A 1 90 ? -1.090 8.999 3.987 1.00 95.81 90 GLN A C 1
ATOM 736 O O . GLN A 1 90 ? -2.044 8.326 4.353 1.00 95.81 90 GLN A O 1
ATOM 741 N N . GLY A 1 91 ? 0.039 9.055 4.703 1.00 95.88 91 GLY A N 1
ATOM 742 C CA . GLY A 1 91 ? 0.224 8.298 5.943 1.00 95.88 91 GLY A CA 1
ATOM 743 C C . GLY A 1 91 ? 0.363 6.784 5.743 1.00 95.88 91 GLY A C 1
ATOM 744 O O . GLY A 1 91 ? 0.256 6.041 6.712 1.00 95.88 91 GLY A O 1
ATOM 745 N N . VAL A 1 92 ? 0.627 6.321 4.517 1.00 97.38 92 VAL A N 1
ATOM 746 C CA . VAL A 1 92 ? 0.808 4.898 4.202 1.00 97.38 92 VAL A CA 1
ATOM 747 C C . VAL A 1 92 ? 2.263 4.491 4.390 1.00 97.38 92 VAL A C 1
ATOM 749 O O . VAL A 1 92 ? 3.179 5.087 3.814 1.00 97.38 92 VAL A O 1
ATOM 752 N N . GLU A 1 93 ? 2.491 3.424 5.149 1.00 96.12 93 GLU A N 1
ATOM 753 C CA . GLU A 1 93 ? 3.825 2.891 5.390 1.00 96.12 93 GLU A CA 1
ATOM 754 C C . GLU A 1 93 ? 4.299 1.997 4.236 1.00 96.12 93 GLU A C 1
ATOM 756 O O . GLU A 1 93 ? 3.650 1.019 3.859 1.00 96.12 93 GLU A O 1
ATOM 761 N N . LEU A 1 94 ? 5.463 2.316 3.667 1.00 95.06 94 LEU A N 1
ATOM 762 C CA . LEU A 1 94 ? 6.095 1.491 2.641 1.00 95.06 94 LEU A CA 1
ATOM 763 C C . LEU A 1 94 ? 6.938 0.394 3.300 1.00 95.06 94 LEU A C 1
ATOM 765 O O . LEU A 1 94 ? 8.029 0.645 3.816 1.00 95.06 94 LEU A O 1
ATOM 769 N N . LEU A 1 95 ? 6.460 -0.843 3.230 1.00 93.94 95 LEU A N 1
ATOM 770 C CA . LEU A 1 95 ? 7.148 -2.009 3.765 1.00 93.94 95 LEU A CA 1
ATOM 771 C C . LEU A 1 95 ? 8.029 -2.655 2.693 1.00 93.94 95 LEU A C 1
ATOM 773 O O . LEU A 1 95 ? 7.605 -2.937 1.574 1.00 93.94 95 LEU A O 1
ATOM 777 N N . LYS A 1 96 ? 9.278 -2.949 3.055 1.00 91.31 96 LYS A N 1
ATOM 778 C CA . LYS A 1 96 ? 10.202 -3.710 2.208 1.00 91.31 96 LYS A CA 1
ATOM 779 C C . LYS A 1 96 ? 10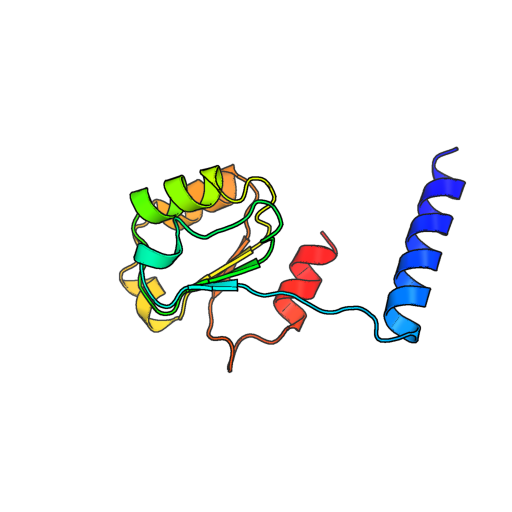.167 -5.194 2.557 1.00 91.31 96 LYS A C 1
ATOM 781 O O . LYS A 1 96 ? 10.509 -5.551 3.689 1.00 91.31 96 LYS A O 1
ATOM 786 N N . GLY A 1 97 ? 9.870 -6.027 1.560 1.00 88.12 97 GLY A N 1
ATOM 787 C CA . GLY A 1 97 ? 10.042 -7.480 1.603 1.00 88.12 97 GLY A CA 1
ATOM 788 C C . GLY A 1 97 ? 8.930 -8.249 0.882 1.00 88.12 97 GLY A C 1
ATOM 789 O O . GLY A 1 97 ? 8.031 -7.650 0.304 1.00 88.12 97 GLY A O 1
ATOM 790 N N . ASP A 1 98 ? 8.988 -9.577 0.953 1.00 82.25 98 ASP A N 1
ATOM 791 C CA . ASP A 1 98 ? 7.996 -10.491 0.360 1.00 82.25 98 ASP A CA 1
ATOM 792 C C . ASP A 1 98 ? 7.085 -11.089 1.434 1.00 82.25 98 ASP A C 1
ATOM 794 O O . ASP A 1 98 ? 7.450 -11.064 2.609 1.00 82.25 98 ASP A O 1
ATOM 798 N N . LEU A 1 99 ? 5.948 -11.692 1.076 1.00 71.31 99 LEU A N 1
ATOM 799 C CA . LEU A 1 99 ? 5.081 -12.383 2.052 1.00 71.31 99 LEU A CA 1
ATOM 800 C C . LEU A 1 99 ? 5.795 -13.529 2.792 1.00 71.31 99 LEU A C 1
ATOM 802 O O . LEU A 1 99 ? 5.462 -13.832 3.932 1.00 71.31 99 LEU A O 1
ATOM 806 N N . LYS A 1 100 ? 6.818 -14.137 2.173 1.00 67.75 100 LYS A N 1
ATOM 807 C CA . LYS A 1 100 ? 7.656 -15.166 2.815 1.00 67.75 100 LYS A CA 1
ATOM 808 C C . LYS A 1 100 ? 8.689 -14.587 3.792 1.00 67.75 100 LYS A C 1
ATOM 810 O O . LYS A 1 100 ? 9.068 -15.261 4.742 1.00 67.75 100 LYS A O 1
ATOM 815 N N . GLY A 1 101 ? 9.179 -13.368 3.544 1.00 56.78 101 GLY A N 1
ATOM 816 C CA . GLY A 1 101 ? 10.301 -12.765 4.285 1.00 56.78 101 GLY A CA 1
ATOM 817 C C . GLY A 1 101 ? 9.904 -11.635 5.238 1.00 56.78 101 GLY A C 1
ATOM 818 O O . GLY A 1 101 ? 10.606 -11.348 6.205 1.00 56.78 101 GLY A O 1
ATOM 819 N N . THR A 1 102 ? 8.764 -10.997 4.992 1.00 60.97 102 THR A N 1
ATOM 820 C CA . THR A 1 102 ? 8.201 -9.962 5.856 1.00 60.97 102 THR A CA 1
ATOM 821 C C . THR A 1 102 ? 7.209 -10.621 6.771 1.00 60.97 102 THR A C 1
ATOM 823 O O . THR A 1 102 ? 6.139 -11.059 6.358 1.00 60.97 102 THR A O 1
ATOM 826 N N . LYS A 1 103 ? 7.600 -10.711 8.034 1.00 64.06 103 LYS A N 1
ATOM 827 C CA . LYS A 1 103 ? 6.750 -11.276 9.064 1.00 64.06 103 LYS A CA 1
ATOM 828 C C . LYS A 1 103 ? 5.543 -10.364 9.257 1.00 64.06 103 LYS A C 1
ATOM 830 O O . LYS A 1 103 ? 5.679 -9.140 9.233 1.00 64.06 103 LYS A O 1
ATOM 835 N N . VAL A 1 104 ? 4.404 -10.987 9.543 1.00 67.94 104 VAL A N 1
ATOM 836 C CA . VAL A 1 104 ? 3.163 -10.355 10.019 1.00 67.94 104 VAL A CA 1
ATOM 837 C C . VAL A 1 104 ? 3.462 -9.295 11.104 1.00 67.94 104 VAL A C 1
ATOM 839 O O . VAL A 1 104 ? 2.804 -8.269 11.158 1.00 67.94 104 VAL A O 1
ATOM 842 N N . ILE A 1 105 ? 4.544 -9.467 11.876 1.00 74.12 105 ILE A N 1
ATOM 843 C CA . ILE A 1 105 ? 5.092 -8.504 12.851 1.00 74.12 105 ILE A CA 1
ATOM 844 C C . ILE A 1 105 ? 5.154 -7.062 12.324 1.00 74.12 105 ILE A C 1
ATOM 846 O O . ILE A 1 105 ? 4.645 -6.173 12.994 1.00 74.12 105 ILE A O 1
ATOM 850 N N . LYS A 1 106 ? 5.699 -6.815 11.121 1.00 81.94 106 LYS A N 1
ATOM 851 C CA . LYS A 1 106 ? 5.787 -5.438 10.594 1.00 81.94 106 LYS A CA 1
ATOM 852 C C . LYS A 1 106 ? 4.416 -4.816 10.362 1.00 81.94 106 LYS A C 1
ATOM 854 O O . LYS A 1 106 ? 4.252 -3.616 10.504 1.00 81.94 106 LYS A O 1
ATOM 859 N N . TYR A 1 107 ? 3.435 -5.630 9.992 1.00 83.75 107 TYR A N 1
ATOM 860 C CA . TYR A 1 107 ? 2.067 -5.164 9.825 1.00 83.75 107 TYR A CA 1
ATOM 861 C C . TYR A 1 107 ? 1.410 -4.854 11.173 1.00 83.75 107 TYR A C 1
ATOM 863 O O . TYR A 1 107 ? 0.700 -3.859 11.261 1.00 83.75 107 TYR A O 1
ATOM 871 N N . MET A 1 108 ? 1.690 -5.628 12.229 1.00 81.44 108 MET A N 1
ATOM 872 C CA . MET A 1 108 ? 1.251 -5.273 13.586 1.00 81.44 108 MET A CA 1
ATOM 873 C C . MET A 1 108 ? 1.877 -3.967 14.072 1.00 81.44 108 MET A C 1
ATOM 875 O O . MET A 1 108 ? 1.157 -3.137 14.609 1.00 81.44 108 MET A O 1
ATOM 879 N N . GLU A 1 109 ? 3.161 -3.725 13.793 1.00 83.06 109 GLU A N 1
ATOM 880 C CA . GLU A 1 109 ? 3.799 -2.437 14.107 1.00 83.06 109 GLU A CA 1
ATOM 881 C C . GLU A 1 109 ? 3.084 -1.255 13.433 1.00 83.06 109 GLU A C 1
ATOM 883 O O . GLU A 1 109 ? 3.046 -0.169 14.001 1.00 83.06 109 GLU A O 1
ATOM 888 N N . VAL A 1 110 ? 2.500 -1.447 12.241 1.00 84.94 110 VAL A N 1
ATOM 889 C CA . VAL A 1 110 ? 1.666 -0.421 11.588 1.00 84.94 110 VAL A CA 1
ATOM 890 C C . VAL A 1 110 ? 0.292 -0.293 12.257 1.00 84.94 110 VAL A C 1
ATOM 892 O O . VAL A 1 110 ? -0.261 0.799 12.313 1.00 84.94 110 VAL A O 1
ATOM 895 N N . ILE A 1 111 ? -0.288 -1.391 12.750 1.00 83.38 111 ILE A N 1
ATOM 896 C CA . ILE A 1 111 ? -1.595 -1.386 13.432 1.00 83.38 111 ILE A CA 1
ATOM 897 C C . ILE A 1 111 ? -1.527 -0.667 14.782 1.00 83.38 111 ILE A C 1
ATOM 899 O O . ILE A 1 111 ? -2.512 -0.039 15.168 1.00 83.38 111 ILE A O 1
ATOM 903 N N . ASP A 1 112 ? -0.397 -0.778 15.479 1.00 76.25 112 ASP A N 1
ATOM 904 C CA . ASP A 1 112 ? -0.210 -0.245 16.830 1.00 76.25 112 ASP A CA 1
ATOM 905 C C . ASP A 1 112 ? 0.200 1.247 16.859 1.00 76.25 112 ASP A C 1
ATOM 907 O O . ASP A 1 112 ? 0.262 1.835 17.942 1.00 76.25 112 ASP A O 1
ATOM 911 N N . LYS A 1 113 ? 0.468 1.861 15.696 1.00 72.38 113 LYS A N 1
ATOM 912 C CA . LYS A 1 113 ? 0.715 3.309 15.537 1.00 72.38 113 LYS A CA 1
ATOM 913 C C . LYS A 1 113 ? -0.591 4.102 15.474 1.00 72.38 113 LYS A C 1
ATOM 915 O O . LYS A 1 113 ? -0.621 5.192 16.089 1.00 72.38 113 LYS A O 1
#

Foldseek 3Di:
DVVVVVVVVVVVVVVCVVVVVPDDDEAEDADLVCLVVAALPHQHYEYPDADAPVSLVSNCVRHVNHQEYEYEPVNVVVHDPCNCVVCVVSNYHYHYHDPVPDDCVVVVVSVVD

pLDDT: mean 86.65, std 12.14, range [56.28, 97.62]

Nearest PDB structures (foldseek):
  3pi7-assembly1_A-2  TM=4.225E-01  e=5.711E-01  Mesorhizobium loti
  5y5y-assembly1_H  TM=3.935E-01  e=2.252E+00  Thermus thermophilus HB8
  8eyi-assembly1_E  TM=4.261E-01  e=2.252E+00  Homo sapiens
  4wgg-assembly1_B  TM=2.920E-01  e=1.028E+00  Zingiber officinale